Protein AF-0000000084521635 (afdb_homodimer)

Solvent-accessible surface area (backbone atoms only — not comparable to full-atom values): 8305 Å² total; per-residue (Å²): 129,81,70,86,86,69,53,59,7,52,45,27,49,55,32,55,74,68,70,49,52,59,62,58,48,16,66,64,32,69,44,54,53,68,57,43,48,43,50,24,39,33,68,83,60,69,57,42,32,66,54,48,30,29,48,47,55,37,51,33,75,77,40,73,81,70,52,69,66,70,49,39,97,94,128,81,68,88,86,66,54,58,7,51,45,28,48,54,32,56,76,69,69,49,50,60,62,56,47,15,65,66,32,70,44,55,52,68,56,43,48,43,49,23,39,33,66,82,61,68,56,43,31,66,53,49,30,30,49,46,54,36,51,33,75,77,40,72,80,71,51,69,68,70,52,39,97,93

Foldseek 3Di:
DPDDPQAFFLVLVVCVVVVHDLVQLCVQLVNDSVVSVCLGGPNQDDDDPSSLVSSLNRCCVVPVPDDSVSGHVD/DPDDPQAFFLVLVVCVVVVHDLVQLCVQLVNDSVVSVCLGGPNQDDDDPSSLVSSLVSCCVVPVPDDSVSGHVD

pLDDT: mean 93.26, std 13.6, range [35.62, 98.81]

Structure (mmCIF, N/CA/C/O backbone):
data_AF-0000000084521635-model_v1
#
loop_
_entity.id
_entity.type
_entity.pdbx_description
1 polymer Helix-turn-helix
#
loop_
_atom_site.group_PDB
_atom_site.id
_atom_site.type_symbol
_atom_site.label_atom_id
_atom_site.label_alt_id
_atom_site.label_comp_id
_atom_site.label_asym_id
_atom_site.label_entity_id
_atom_site.label_seq_id
_atom_site.pdbx_PDB_ins_code
_atom_site.Cartn_x
_atom_site.Cartn_y
_atom_site.Cartn_z
_atom_site.occupancy
_atom_site.B_iso_or_equiv
_atom_site.auth_seq_id
_atom_site.auth_comp_id
_atom_site.auth_asym_id
_atom_site.auth_atom_id
_atom_site.pdbx_PDB_model_num
ATOM 1 N N . MET A 1 1 ? -3.537 32.094 0.069 1 35.66 1 MET A N 1
ATOM 2 C CA . MET A 1 1 ? -4.168 32.031 -1.246 1 35.66 1 MET A CA 1
ATOM 3 C C . MET A 1 1 ? -3.76 30.75 -1.987 1 35.66 1 MET A C 1
ATOM 5 O O . MET A 1 1 ? -2.586 30.578 -2.316 1 35.66 1 MET A O 1
ATOM 9 N N . PHE A 1 2 ? -4.156 29.438 -1.538 1 45.62 2 PHE A N 1
ATOM 10 C CA . PHE A 1 2 ? -3.738 28.141 -2.051 1 45.62 2 PHE A CA 1
ATOM 11 C C . PHE A 1 2 ? -3.775 28.125 -3.574 1 45.62 2 PHE A C 1
ATOM 13 O O . PHE A 1 2 ? -4.727 28.609 -4.184 1 45.62 2 PHE A O 1
ATOM 20 N N . GLY A 1 3 ? -2.783 28.469 -4.219 1 43.84 3 GLY A N 1
ATOM 21 C CA . GLY A 1 3 ? -2.783 28.656 -5.66 1 43.84 3 GLY A CA 1
ATOM 22 C C . GLY A 1 3 ? -3.812 27.812 -6.371 1 43.84 3 GLY A C 1
ATOM 23 O O . GLY A 1 3 ? -4.301 26.828 -5.816 1 43.84 3 GLY A O 1
ATOM 24 N N . LEU A 1 4 ? -4.5 28.219 -7.438 1 53.84 4 LEU A N 1
ATOM 25 C CA . LEU A 1 4 ? -5.676 27.766 -8.172 1 53.84 4 LEU A CA 1
ATOM 26 C C . LEU A 1 4 ? -5.672 26.25 -8.312 1 53.84 4 LEU A C 1
ATOM 28 O O . LEU A 1 4 ? -6.625 25.578 -7.895 1 53.84 4 LEU A O 1
ATOM 32 N N . GLY A 1 5 ? -5.137 25.688 -9.531 1 53.47 5 GLY A N 1
ATOM 33 C CA . GLY A 1 5 ? -5.332 24.469 -10.281 1 53.47 5 GLY A CA 1
ATOM 34 C C . GLY A 1 5 ? -4.746 23.234 -9.602 1 53.47 5 GLY A C 1
ATOM 35 O O . GLY A 1 5 ? -4.445 22.234 -10.258 1 53.47 5 GLY A O 1
ATOM 36 N N . LYS A 1 6 ? -4.145 23.359 -8.438 1 62.53 6 LYS A N 1
ATOM 37 C CA . LYS A 1 6 ? -3.295 22.297 -7.898 1 62.53 6 LYS A CA 1
ATOM 38 C C . LYS A 1 6 ? -4.121 21.078 -7.504 1 62.53 6 LYS A C 1
ATOM 40 O O . LYS A 1 6 ? -5.098 21.188 -6.762 1 62.53 6 LYS A O 1
ATOM 45 N N . LYS A 1 7 ? -4.059 20.109 -8.258 1 80.12 7 LYS A N 1
ATOM 46 C CA . LYS A 1 7 ? -4.785 18.875 -7.988 1 80.12 7 LYS A CA 1
ATOM 47 C C . LYS A 1 7 ? -4.375 18.281 -6.641 1 80.12 7 LYS A C 1
ATOM 49 O O . LYS A 1 7 ? -3.217 18.391 -6.234 1 80.12 7 LYS A O 1
ATOM 54 N N . ARG A 1 8 ? -5.234 18.312 -5.715 1 92.62 8 ARG A N 1
ATOM 55 C CA . ARG A 1 8 ? -5.055 17.625 -4.441 1 92.62 8 ARG A CA 1
ATOM 56 C C . ARG A 1 8 ? -5.312 16.141 -4.578 1 92.62 8 ARG A C 1
ATOM 58 O O . ARG A 1 8 ? -6.25 15.719 -5.266 1 92.62 8 ARG A O 1
ATOM 65 N N . SER A 1 9 ? -4.375 15.445 -4.027 1 97.5 9 SER A N 1
ATOM 66 C CA . SER A 1 9 ? -4.602 14.008 -3.971 1 97.5 9 SER A CA 1
ATOM 67 C C . SER A 1 9 ? -5.715 13.664 -2.988 1 97.5 9 SER A C 1
ATOM 69 O O . SER A 1 9 ? -6.184 14.523 -2.242 1 97.5 9 SER A O 1
ATOM 71 N N . LYS A 1 10 ? -6.145 12.461 -2.941 1 97.88 10 LYS A N 1
ATOM 72 C CA . LYS A 1 10 ? -7.105 12 -1.94 1 97.88 10 LYS A CA 1
ATOM 73 C C . LYS A 1 10 ? -6.555 12.18 -0.528 1 97.88 10 LYS A C 1
ATOM 75 O O . LYS A 1 10 ? -7.281 12.586 0.38 1 97.88 10 LYS A O 1
ATOM 80 N N . PHE A 1 11 ? -5.32 11.883 -0.463 1 98.31 11 PHE A N 1
ATOM 81 C CA . PHE A 1 11 ? -4.672 12.078 0.828 1 98.31 11 PHE A CA 1
ATOM 82 C C . PHE A 1 11 ? -4.676 13.547 1.223 1 98.31 11 PHE A C 1
ATOM 84 O O . PHE A 1 11 ? -5.031 13.891 2.352 1 98.31 11 PHE A O 1
ATOM 91 N N . GLY A 1 12 ? -4.246 14.344 0.303 1 98.31 12 GLY A N 1
ATOM 92 C CA . GLY A 1 12 ? -4.227 15.773 0.561 1 98.31 12 GLY A CA 1
ATOM 93 C C . GLY A 1 12 ? -5.574 16.328 1 1 98.31 12 GLY A C 1
ATOM 94 O O . GLY A 1 12 ? -5.66 17.062 1.978 1 98.31 12 GLY A O 1
ATOM 95 N N . LYS A 1 13 ? -6.586 15.898 0.306 1 98.25 13 LYS A N 1
ATOM 96 C CA . LYS A 1 13 ? -7.938 16.328 0.661 1 98.25 13 LYS A CA 1
ATOM 97 C C . LYS A 1 13 ? -8.32 15.836 2.057 1 98.25 13 LYS A C 1
ATOM 99 O O . LYS A 1 13 ? -8.969 16.562 2.814 1 98.25 13 LYS A O 1
ATOM 104 N N . TRP A 1 14 ? -7.957 14.625 2.346 1 98.38 14 TRP A N 1
ATOM 105 C CA . TRP A 1 14 ? -8.281 14 3.627 1 98.38 14 TRP A CA 1
ATOM 106 C C . TRP A 1 14 ? -7.684 14.797 4.781 1 98.38 14 TRP A C 1
ATOM 108 O O . TRP A 1 14 ? -8.367 15.086 5.766 1 98.38 14 TRP A O 1
ATOM 118 N N . ILE A 1 15 ? -6.391 15.242 4.652 1 98.31 15 ILE A N 1
ATOM 119 C CA . ILE A 1 15 ? -5.781 15.961 5.766 1 98.31 15 ILE A CA 1
ATOM 120 C C . ILE A 1 15 ? -6.309 17.391 5.805 1 98.31 15 ILE A C 1
ATOM 122 O O . ILE A 1 15 ? -6.488 17.969 6.879 1 98.31 15 ILE A O 1
ATOM 126 N N . ASP A 1 16 ? -6.629 17.953 4.703 1 97.69 16 ASP A N 1
ATOM 127 C CA . ASP A 1 16 ? -7.188 19.297 4.672 1 97.69 16 ASP A CA 1
ATOM 128 C C . ASP A 1 16 ? -8.531 19.359 5.391 1 97.69 16 ASP A C 1
ATOM 130 O O . ASP A 1 16 ? -8.789 20.266 6.176 1 97.69 16 ASP A O 1
ATOM 134 N N . LYS A 1 17 ? -9.281 18.359 5.117 1 97.94 17 LYS A N 1
ATOM 135 C CA . LYS A 1 17 ? -10.617 18.297 5.707 1 97.94 17 LYS A CA 1
ATOM 136 C C . LYS A 1 17 ? -10.539 18.203 7.227 1 97.94 17 LYS A C 1
ATOM 138 O O . LYS A 1 17 ? -11.453 18.625 7.93 1 97.94 17 LYS A O 1
ATOM 143 N N . ARG A 1 18 ? -9.461 17.797 7.73 1 97.69 18 ARG A N 1
ATOM 144 C CA . ARG A 1 18 ? -9.32 17.547 9.164 1 97.69 18 ARG A CA 1
ATOM 145 C C . ARG A 1 18 ? -8.422 18.594 9.812 1 97.69 18 ARG A C 1
ATOM 147 O O . ARG A 1 18 ? -8.133 18.5 11.008 1 97.69 18 ARG A O 1
ATOM 154 N N . GLY A 1 19 ? -7.902 19.406 9 1 97.88 19 GLY A N 1
ATOM 155 C CA . GLY A 1 19 ? -7.043 20.469 9.516 1 9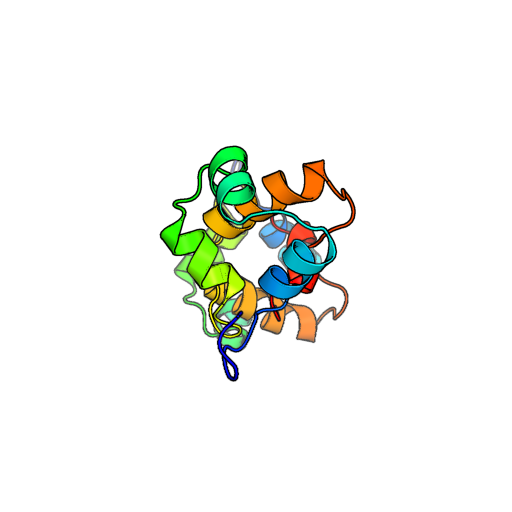7.88 19 GLY A CA 1
ATOM 156 C C . GLY A 1 19 ? -5.668 19.969 9.93 1 97.88 19 GLY A C 1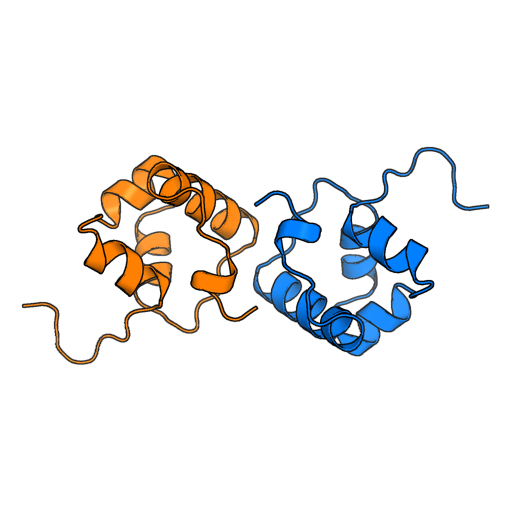
ATOM 157 O O . GLY A 1 19 ? -5.031 20.562 10.805 1 97.88 19 GLY A O 1
ATOM 158 N N . ILE A 1 20 ? -5.285 18.922 9.375 1 98.19 20 ILE A N 1
ATOM 159 C CA . ILE A 1 20 ? -3.975 18.359 9.672 1 98.19 20 ILE A CA 1
ATOM 160 C C . ILE A 1 20 ? -2.928 18.953 8.734 1 98.19 20 ILE A C 1
ATOM 162 O O . ILE A 1 20 ? -3.127 18.984 7.52 1 98.19 20 ILE A O 1
ATOM 166 N N . SER A 1 21 ? -1.874 19.391 9.273 1 98.06 21 SER A N 1
ATOM 167 C CA . SER A 1 21 ? -0.826 19.969 8.438 1 98.06 21 SER A CA 1
ATOM 168 C C . SER A 1 21 ? 0.108 18.891 7.895 1 98.06 21 SER A C 1
ATOM 170 O O . SER A 1 21 ? 0.271 17.828 8.516 1 98.06 21 SER A O 1
ATOM 172 N N . GLN A 1 22 ? 0.708 19.203 6.797 1 98.5 22 GLN A N 1
ATOM 173 C CA . GLN A 1 22 ? 1.705 18.312 6.23 1 98.5 22 GLN A CA 1
ATOM 174 C C . GLN A 1 22 ? 2.904 18.156 7.164 1 98.5 22 GLN A C 1
ATOM 176 O O . GLN A 1 22 ? 3.523 17.094 7.219 1 98.5 22 GLN A O 1
ATOM 181 N N . GLN A 1 23 ? 3.164 19.188 7.906 1 98.56 23 GLN A N 1
ATOM 182 C CA . GLN A 1 23 ? 4.258 19.141 8.875 1 98.56 23 GLN A CA 1
ATOM 183 C C . GLN A 1 23 ? 3.977 18.141 9.977 1 98.56 23 GLN A C 1
ATOM 185 O O . GLN A 1 23 ? 4.875 17.406 10.398 1 98.56 23 GLN A O 1
ATOM 190 N N . TRP A 1 24 ? 2.793 18.125 10.477 1 98.75 24 TRP A N 1
ATOM 191 C 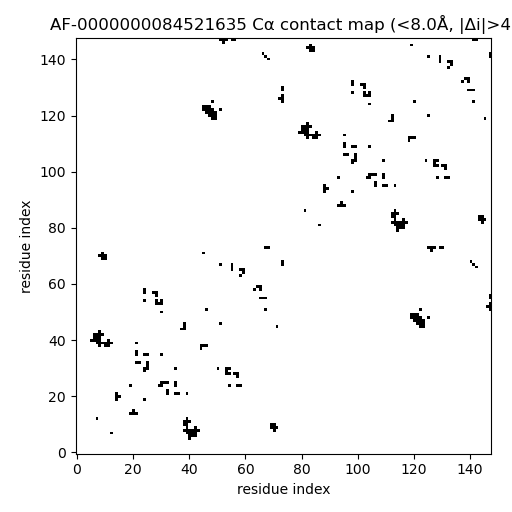CA . TRP A 1 24 ? 2.42 17.156 11.492 1 98.75 24 TRP A CA 1
ATOM 192 C C . TRP A 1 24 ? 2.596 15.727 10.969 1 98.75 24 TRP A C 1
ATOM 194 O O . TRP A 1 24 ? 3.156 14.875 11.656 1 98.75 24 TRP A O 1
ATOM 204 N N . VAL A 1 25 ? 2.139 15.516 9.719 1 98.75 25 VAL A N 1
ATOM 205 C CA . VAL A 1 25 ? 2.25 14.195 9.117 1 98.75 25 VAL A CA 1
ATOM 206 C C . VAL A 1 25 ? 3.721 13.797 9.008 1 98.75 25 VAL A C 1
ATOM 208 O O . VAL A 1 25 ? 4.094 12.672 9.328 1 98.75 25 VAL A O 1
ATOM 211 N N . ALA A 1 26 ? 4.496 14.711 8.469 1 98.81 26 ALA A N 1
ATOM 212 C CA . ALA A 1 26 ? 5.926 14.461 8.32 1 98.81 26 ALA A CA 1
ATOM 213 C C . ALA A 1 26 ? 6.562 14.078 9.656 1 98.81 26 ALA A C 1
ATOM 215 O O . ALA A 1 26 ? 7.289 13.086 9.742 1 98.81 26 ALA A O 1
ATOM 216 N N . ALA A 1 27 ? 6.246 14.789 10.664 1 98.75 27 ALA A N 1
ATOM 217 C CA . ALA A 1 27 ? 6.809 14.562 11.992 1 98.75 27 ALA A CA 1
ATOM 218 C C . ALA A 1 27 ? 6.336 13.227 12.562 1 98.75 27 ALA A C 1
ATOM 220 O O . ALA A 1 27 ? 7.141 12.445 13.078 1 98.75 27 ALA A O 1
ATOM 221 N N . LYS A 1 28 ? 5.109 12.922 12.445 1 98.69 28 LYS A N 1
ATOM 222 C CA . LYS A 1 28 ? 4.52 11.719 13.023 1 98.69 28 LYS A CA 1
ATOM 223 C C . LYS A 1 28 ? 4.977 10.469 12.281 1 98.69 28 LYS A C 1
ATOM 225 O O . LYS A 1 28 ? 5.211 9.43 12.898 1 98.69 28 LYS A O 1
ATOM 230 N N . SER A 1 29 ? 5.078 10.617 10.969 1 98.62 29 SER A N 1
ATOM 231 C CA . SER A 1 29 ? 5.398 9.461 10.133 1 98.62 29 SER A CA 1
ATOM 232 C C . SER A 1 29 ? 6.906 9.258 10.031 1 98.62 29 SER A C 1
ATOM 234 O O . SER A 1 29 ? 7.363 8.164 9.688 1 98.62 29 SER A O 1
ATOM 236 N N . GLY A 1 30 ? 7.602 10.297 10.148 1 98.69 30 GLY A N 1
ATOM 237 C CA . GLY A 1 30 ? 9.031 10.242 9.898 1 98.69 30 GLY A CA 1
ATOM 238 C C . GLY A 1 30 ? 9.383 10.383 8.43 1 98.69 30 GLY A C 1
ATOM 239 O O . GLY A 1 30 ? 10.516 10.117 8.023 1 98.69 30 GLY A O 1
ATOM 240 N N . VAL A 1 31 ? 8.445 10.75 7.617 1 98.62 31 VAL A N 1
ATOM 241 C CA . VAL A 1 31 ? 8.648 10.977 6.188 1 98.62 31 VAL A CA 1
ATOM 242 C C . VAL A 1 31 ? 8.992 12.445 5.941 1 98.62 31 VAL A C 1
ATOM 244 O O . VAL A 1 31 ? 8.43 13.336 6.582 1 98.62 31 VAL A O 1
ATOM 247 N N . ASN A 1 32 ? 9.859 12.609 5.008 1 98.25 32 ASN A N 1
ATOM 248 C CA . ASN A 1 32 ? 10.289 13.969 4.703 1 98.25 32 ASN A CA 1
ATOM 249 C C . ASN A 1 32 ? 9.125 14.828 4.207 1 98.25 32 ASN A C 1
ATOM 251 O O . ASN A 1 32 ? 8.281 14.352 3.438 1 98.25 32 ASN A O 1
ATOM 255 N N . ARG A 1 33 ? 9.172 16.047 4.602 1 98.06 33 ARG A N 1
ATOM 256 C CA . ARG A 1 33 ? 8.07 16.969 4.297 1 98.06 33 ARG A CA 1
ATOM 257 C C . ARG A 1 33 ? 7.875 17.094 2.789 1 98.06 33 ARG A C 1
ATOM 259 O O . ARG A 1 33 ? 6.746 17.234 2.314 1 98.06 33 ARG A O 1
ATOM 266 N N . ASN A 1 34 ? 8.922 17.062 2.076 1 98.19 34 ASN A N 1
ATOM 267 C CA . ASN A 1 34 ? 8.789 17.156 0.625 1 98.19 34 ASN A CA 1
ATOM 268 C C . ASN A 1 34 ? 8 15.977 0.058 1 98.19 34 ASN A C 1
ATOM 270 O O . ASN A 1 34 ? 7.145 16.156 -0.809 1 98.19 34 ASN A O 1
ATOM 274 N N . THR A 1 35 ? 8.281 14.812 0.559 1 98.44 35 THR A N 1
ATOM 275 C CA . THR A 1 35 ? 7.566 13.617 0.123 1 98.44 35 THR A CA 1
ATOM 276 C C . THR A 1 35 ? 6.102 13.688 0.541 1 98.44 35 THR A C 1
ATOM 278 O O . THR A 1 35 ? 5.211 13.367 -0.248 1 98.44 35 THR A O 1
ATOM 281 N N . VAL A 1 36 ? 5.922 14.148 1.742 1 98.69 36 VAL A N 1
ATOM 282 C CA . VAL A 1 36 ? 4.551 14.32 2.213 1 98.69 36 VAL A CA 1
ATOM 283 C C . VAL A 1 36 ? 3.816 15.32 1.318 1 98.69 36 VAL A C 1
ATOM 285 O O . VAL A 1 36 ? 2.656 15.102 0.958 1 98.69 36 VAL A O 1
ATOM 288 N N . GLY A 1 37 ? 4.441 16.375 0.998 1 98.44 37 GLY A N 1
ATOM 289 C CA . GLY A 1 37 ? 3.861 17.344 0.085 1 98.44 37 GLY A CA 1
ATOM 290 C C . GLY A 1 37 ? 3.48 16.75 -1.257 1 98.44 37 GLY A C 1
ATOM 291 O O . GLY A 1 37 ? 2.4 17.031 -1.783 1 98.44 37 GLY A O 1
ATOM 292 N N . LYS A 1 38 ? 4.371 15.953 -1.752 1 98.25 38 LYS A N 1
ATOM 293 C CA . LYS A 1 38 ? 4.09 15.297 -3.023 1 98.25 38 LYS A CA 1
ATOM 294 C C . LYS A 1 38 ? 2.898 14.352 -2.9 1 98.25 38 LYS A C 1
ATOM 296 O O . LYS A 1 38 ? 2.016 14.336 -3.762 1 98.25 38 LYS A O 1
ATOM 301 N N . ILE A 1 39 ? 2.898 13.602 -1.854 1 98.19 39 ILE A N 1
ATOM 302 C CA . ILE A 1 39 ? 1.807 12.664 -1.587 1 98.19 39 ILE A CA 1
ATOM 303 C C . ILE A 1 39 ? 0.483 13.43 -1.533 1 98.19 39 ILE A C 1
ATOM 305 O O . ILE A 1 39 ? -0.531 12.953 -2.053 1 98.19 39 ILE A O 1
ATOM 309 N N . ALA A 1 40 ? 0.529 14.641 -0.998 1 98.19 40 ALA A N 1
ATOM 310 C CA . ALA A 1 40 ? -0.678 15.43 -0.761 1 98.19 40 ALA A CA 1
ATOM 311 C C . ALA A 1 40 ? -1.114 16.156 -2.027 1 98.19 40 ALA A C 1
ATOM 31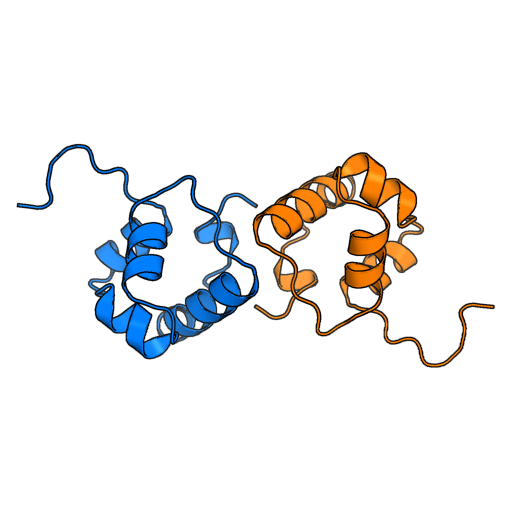3 O O . ALA A 1 40 ? -2.299 16.453 -2.207 1 98.19 40 ALA A O 1
ATOM 314 N N . SER A 1 41 ? -0.217 16.359 -2.91 1 97.5 41 SER A N 1
ATOM 315 C CA . SER A 1 41 ? -0.532 17.281 -3.994 1 97.5 41 SER A CA 1
ATOM 316 C C . SER A 1 41 ? -0.632 16.547 -5.328 1 97.5 41 SER A C 1
ATOM 318 O O . SER A 1 41 ? -1.24 17.062 -6.277 1 97.5 41 SER A O 1
ATOM 320 N N . ASP A 1 42 ? 0.01 15.398 -5.512 1 96.81 42 ASP A N 1
ATOM 321 C CA . ASP A 1 42 ? 0.041 14.664 -6.773 1 96.81 42 ASP A CA 1
ATOM 322 C C . ASP A 1 42 ? -0.872 13.445 -6.719 1 96.81 42 ASP A C 1
ATOM 324 O O . ASP A 1 42 ? -0.504 12.414 -6.148 1 96.81 42 ASP A O 1
ATOM 328 N N . PRO A 1 43 ? -1.938 13.555 -7.355 1 95.31 43 PRO A N 1
A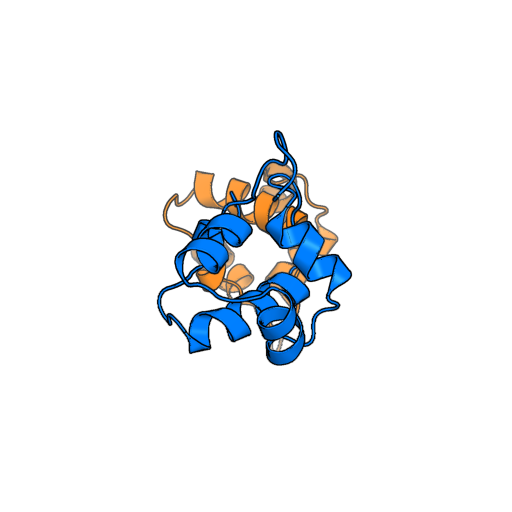TOM 329 C CA . PRO A 1 43 ? -2.895 12.445 -7.289 1 95.31 43 PRO A CA 1
ATOM 330 C C . PRO A 1 43 ? -2.389 11.188 -7.992 1 95.31 43 PRO A C 1
ATOM 332 O O . PRO A 1 43 ? -2.924 10.094 -7.773 1 95.31 43 PRO A O 1
ATOM 335 N N . ASP A 1 44 ? -1.384 11.32 -8.805 1 94.5 44 ASP A N 1
ATOM 336 C CA . ASP A 1 44 ? -0.916 10.172 -9.578 1 94.5 44 ASP A CA 1
ATOM 337 C C . ASP A 1 44 ? 0.326 9.555 -8.938 1 94.5 44 ASP A C 1
ATOM 339 O O . ASP A 1 44 ? 0.81 8.516 -9.391 1 94.5 44 ASP A O 1
ATOM 343 N N . TYR A 1 45 ? 0.816 10.219 -7.895 1 96 45 TYR A N 1
ATOM 344 C CA . TYR A 1 45 ? 2.025 9.727 -7.242 1 96 45 TYR A CA 1
ATOM 345 C C . TYR A 1 45 ? 1.715 8.547 -6.332 1 96 45 TYR A C 1
ATOM 347 O O . TYR A 1 45 ? 0.826 8.625 -5.48 1 96 45 TYR A O 1
ATOM 355 N N . ILE A 1 46 ? 2.443 7.461 -6.496 1 96.94 46 ILE A N 1
ATOM 356 C CA . ILE A 1 46 ? 2.379 6.324 -5.59 1 96.94 46 ILE A CA 1
ATOM 357 C C . ILE A 1 46 ? 3.705 6.18 -4.848 1 96.94 46 ILE A C 1
ATOM 359 O O . ILE A 1 46 ? 4.73 5.867 -5.453 1 96.94 46 ILE A O 1
ATOM 363 N N . PRO A 1 47 ? 3.633 6.406 -3.578 1 97.31 47 PRO A N 1
ATOM 364 C CA . PRO A 1 47 ? 4.871 6.266 -2.809 1 97.31 47 PRO A CA 1
ATOM 365 C C . PRO A 1 47 ? 5.316 4.812 -2.668 1 97.31 47 PRO A C 1
ATOM 367 O O . PRO A 1 47 ? 4.613 3.9 -3.107 1 97.31 47 PRO A O 1
ATOM 370 N N . THR A 1 48 ? 6.52 4.652 -2.107 1 97.38 48 THR A N 1
ATOM 371 C CA . THR A 1 48 ? 7.008 3.307 -1.845 1 97.38 48 THR A CA 1
ATOM 372 C C . THR A 1 48 ? 6.16 2.619 -0.779 1 97.38 48 THR A C 1
ATOM 374 O O . THR A 1 48 ? 5.477 3.285 0.002 1 97.38 48 THR A O 1
ATOM 377 N N . GLY A 1 49 ? 6.258 1.317 -0.746 1 97.12 49 GLY A N 1
ATOM 378 C CA . GLY A 1 49 ? 5.523 0.576 0.268 1 97.12 49 GLY A CA 1
ATOM 379 C C . GLY A 1 49 ? 5.867 0.999 1.684 1 97.12 49 GLY A C 1
ATOM 380 O O . GLY A 1 49 ? 4.98 1.139 2.527 1 97.12 49 GLY A O 1
ATOM 381 N N . THR A 1 50 ? 7.094 1.247 1.94 1 97.06 50 THR A N 1
ATOM 382 C CA . THR A 1 50 ? 7.527 1.673 3.268 1 97.06 50 THR A CA 1
ATOM 383 C C . THR A 1 50 ? 6.953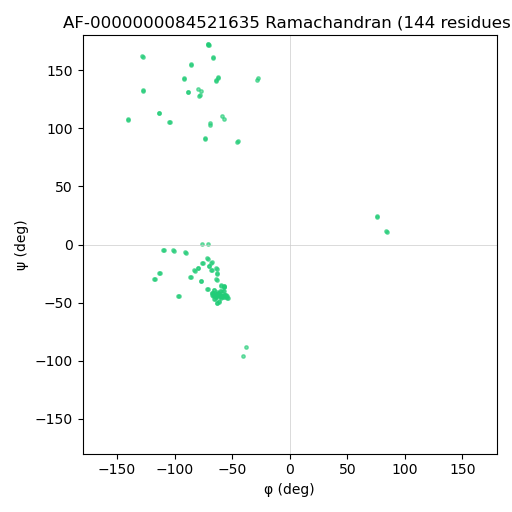 3.045 3.609 1 97.06 50 THR A C 1
ATOM 385 O O . THR A 1 50 ? 6.535 3.283 4.742 1 97.06 50 THR A O 1
ATOM 388 N N . THR A 1 51 ? 6.902 3.896 2.666 1 98.31 51 THR A N 1
ATOM 389 C CA . THR A 1 51 ? 6.348 5.23 2.879 1 98.31 51 THR A CA 1
ATOM 390 C C . THR A 1 51 ? 4.848 5.152 3.143 1 98.31 51 THR A C 1
ATOM 392 O O . THR A 1 51 ? 4.332 5.84 4.027 1 98.31 51 THR A O 1
ATOM 395 N N . ILE A 1 52 ? 4.242 4.285 2.336 1 98.06 52 ILE A N 1
ATOM 396 C CA . ILE A 1 52 ? 2.814 4.07 2.545 1 98.06 52 ILE A CA 1
ATOM 397 C C . ILE A 1 52 ? 2.566 3.611 3.98 1 98.06 52 ILE A C 1
ATOM 399 O O . ILE A 1 52 ? 1.697 4.148 4.668 1 98.06 52 ILE A O 1
ATOM 403 N N . LYS A 1 53 ? 3.361 2.695 4.43 1 97.81 53 LYS A N 1
ATOM 404 C CA . LYS A 1 53 ? 3.223 2.176 5.785 1 97.81 53 LYS A CA 1
ATOM 405 C C . LYS A 1 53 ? 3.383 3.287 6.82 1 97.81 53 LYS A C 1
ATOM 407 O O . LYS A 1 53 ? 2.58 3.396 7.75 1 97.81 53 LYS A O 1
ATOM 412 N N . LYS A 1 54 ? 4.328 4.078 6.668 1 98.31 54 LYS A N 1
ATOM 413 C CA . LYS A 1 54 ? 4.605 5.156 7.613 1 98.31 54 LYS A CA 1
ATOM 414 C C . LYS A 1 54 ? 3.475 6.18 7.625 1 98.31 54 LYS A C 1
ATOM 416 O O . LYS A 1 54 ? 3.066 6.648 8.688 1 98.31 54 LYS A O 1
ATOM 421 N N . ILE A 1 55 ? 2.98 6.543 6.414 1 98.75 55 ILE A N 1
ATOM 422 C CA . ILE A 1 55 ? 1.909 7.527 6.297 1 98.75 55 ILE A CA 1
ATOM 423 C C . ILE A 1 55 ? 0.641 6.992 6.957 1 98.75 55 ILE A C 1
ATOM 425 O O . ILE A 1 55 ? -0.018 7.707 7.719 1 98.75 55 ILE A O 1
ATOM 429 N N . LEU A 1 56 ? 0.385 5.77 6.672 1 98.25 56 LEU A N 1
ATOM 430 C CA . LEU A 1 56 ? -0.806 5.168 7.262 1 98.25 56 LEU A CA 1
ATOM 431 C C . LEU A 1 56 ? -0.692 5.109 8.781 1 98.25 56 LEU A C 1
ATOM 433 O O . LEU A 1 56 ? -1.666 5.371 9.492 1 98.25 56 LEU A O 1
ATOM 437 N N . SER A 1 57 ? 0.489 4.73 9.273 1 97.94 57 SER A N 1
ATOM 438 C CA . SER A 1 57 ? 0.689 4.695 10.719 1 97.94 57 SER A CA 1
ATOM 439 C C . SER A 1 57 ? 0.384 6.047 11.352 1 97.94 57 SER A C 1
ATOM 441 O O . SER A 1 57 ? -0.27 6.117 12.391 1 97.94 57 SER A O 1
ATOM 443 N N . ALA A 1 58 ? 0.825 7.074 10.742 1 98.56 58 ALA A N 1
ATOM 444 C CA . ALA A 1 58 ? 0.618 8.422 11.273 1 98.56 58 ALA A CA 1
ATOM 445 C C . ALA A 1 58 ? -0.864 8.781 11.273 1 98.56 58 ALA A C 1
ATOM 447 O O . ALA A 1 58 ? -1.399 9.219 12.297 1 98.56 58 ALA A O 1
ATOM 448 N N . VAL A 1 59 ? -1.571 8.523 10.156 1 98.19 59 VAL A N 1
ATOM 449 C CA . VAL A 1 59 ? -2.938 9.023 10.031 1 98.19 59 VAL A CA 1
ATOM 450 C C . VAL A 1 59 ? -3.891 8.117 10.805 1 98.19 59 VAL A C 1
ATOM 452 O O . VAL A 1 59 ? -4.988 8.531 11.18 1 98.19 59 VAL A O 1
ATOM 455 N N . ARG A 1 60 ? -3.504 6.926 11.086 1 98.19 60 ARG A N 1
ATOM 456 C CA . ARG A 1 60 ? -4.332 6.02 11.875 1 98.19 60 ARG A CA 1
ATOM 457 C C . ARG A 1 60 ? -4.301 6.391 13.352 1 98.19 60 ARG A C 1
ATOM 459 O O . ARG A 1 60 ? -5.133 5.926 14.133 1 98.19 60 ARG A O 1
ATOM 466 N N . ALA A 1 61 ? -3.352 7.184 13.727 1 98.06 61 ALA A N 1
ATOM 467 C CA . ALA A 1 61 ? -3.416 7.789 15.055 1 98.06 61 ALA A CA 1
ATOM 468 C C . ALA A 1 61 ? -4.633 8.703 15.18 1 98.06 61 ALA A C 1
ATOM 470 O O . ALA A 1 61 ? -5.113 8.953 16.281 1 98.06 61 ALA A O 1
ATOM 471 N N . VAL A 1 62 ? -5.086 9.18 14.078 1 97.81 62 VAL A N 1
ATOM 472 C CA . VAL A 1 62 ? -6.234 10.078 14.039 1 97.81 62 VAL A CA 1
ATOM 473 C C . VAL A 1 62 ? -7.5 9.289 13.719 1 97.81 62 VAL A C 1
ATOM 475 O O . VAL A 1 62 ? -8.539 9.484 14.352 1 97.81 62 VAL A O 1
ATOM 478 N N . ASP A 1 63 ? -7.445 8.414 12.781 1 98.19 63 ASP A N 1
ATOM 479 C CA . ASP A 1 63 ? -8.547 7.566 12.328 1 98.19 63 ASP A CA 1
ATOM 480 C C . ASP A 1 63 ? -8.062 6.152 12.016 1 98.19 63 ASP A C 1
ATOM 482 O O . ASP A 1 63 ? -7.461 5.918 10.961 1 98.19 63 ASP A O 1
ATOM 486 N N . LYS A 1 64 ? -8.375 5.254 12.812 1 97.5 64 LYS A N 1
ATOM 487 C CA . LYS A 1 64 ? -7.855 3.891 12.75 1 97.5 64 LYS A CA 1
ATOM 488 C C . LYS A 1 64 ? -8.43 3.141 11.547 1 97.5 64 LYS A C 1
ATOM 490 O O . LYS A 1 64 ? -7.902 2.098 11.156 1 97.5 64 LYS A O 1
ATOM 495 N N . SER A 1 65 ? -9.422 3.66 10.922 1 97.31 65 SER A N 1
ATOM 496 C CA . SER A 1 65 ? -10.125 2.918 9.883 1 97.31 65 SER A CA 1
ATOM 497 C C . SER A 1 65 ? -9.516 3.174 8.508 1 97.31 65 SER A C 1
ATOM 499 O O . SER A 1 65 ? -9.867 2.51 7.535 1 97.31 65 SER A O 1
ATOM 501 N N . VAL A 1 66 ? -8.602 4.066 8.445 1 97.38 66 VAL A N 1
ATOM 502 C CA . VAL A 1 66 ? -8.023 4.461 7.168 1 97.38 66 VAL A CA 1
ATOM 503 C C . VAL A 1 66 ? -7.289 3.277 6.543 1 97.38 66 VAL A C 1
ATOM 505 O O . VAL A 1 66 ? -6.602 2.529 7.238 1 97.38 66 VAL A O 1
ATOM 508 N N . ARG A 1 67 ? -7.418 3.184 5.234 1 96 67 ARG A N 1
ATOM 509 C CA . ARG A 1 67 ? -6.738 2.146 4.469 1 96 67 ARG A CA 1
ATOM 510 C C . ARG A 1 67 ? -5.965 2.748 3.301 1 96 67 ARG A C 1
ATOM 512 O O . ARG A 1 67 ? -6.203 3.895 2.914 1 96 67 ARG A O 1
ATOM 519 N N . ALA A 1 68 ? -5.059 1.989 2.787 1 96.75 68 ALA A N 1
ATOM 520 C CA . ALA A 1 68 ? -4.25 2.443 1.659 1 96.75 68 ALA A CA 1
ATOM 521 C C . ALA A 1 68 ? -5.133 2.832 0.476 1 96.75 68 ALA A C 1
ATOM 523 O O . ALA A 1 68 ? -4.895 3.852 -0.176 1 96.75 68 ALA A O 1
ATOM 524 N N . GLU A 1 69 ? -6.203 2.096 0.288 1 95.62 69 GLU A N 1
ATOM 525 C CA . GLU A 1 69 ? -7.082 2.285 -0.862 1 95.62 69 GLU A CA 1
ATOM 526 C C . GLU A 1 69 ? -7.863 3.592 -0.748 1 95.62 69 GLU A C 1
ATOM 528 O O . GLU A 1 69 ? -8.445 4.062 -1.729 1 95.62 69 GLU A O 1
ATOM 533 N N . ASP A 1 70 ? -7.902 4.07 0.437 1 96.56 70 ASP A N 1
ATOM 534 C CA . ASP A 1 70 ? -8.578 5.355 0.605 1 96.56 70 ASP A CA 1
ATOM 535 C C . ASP A 1 70 ? -7.789 6.48 -0.071 1 96.56 70 ASP A C 1
ATOM 537 O O . ASP A 1 70 ? -8.359 7.508 -0.44 1 96.56 70 ASP A O 1
ATOM 541 N N . PHE A 1 71 ? -6.496 6.262 -0.284 1 97.56 71 PHE A N 1
ATOM 542 C CA . PHE A 1 71 ? -5.648 7.348 -0.759 1 97.56 71 PHE A CA 1
ATOM 543 C C . PHE A 1 71 ? -5.066 7.023 -2.129 1 97.56 71 PHE A C 1
ATOM 545 O O . PHE A 1 71 ? -4.848 7.922 -2.945 1 97.56 71 PHE A O 1
ATOM 552 N N . TRP A 1 72 ? -4.887 5.777 -2.344 1 95.75 72 TRP A N 1
ATOM 553 C CA . TRP A 1 72 ? -4.266 5.359 -3.598 1 95.75 72 TRP A CA 1
ATOM 554 C C . TRP A 1 72 ? -5.117 4.309 -4.301 1 95.75 72 TRP A C 1
ATOM 556 O O . TRP A 1 72 ? -5.633 3.387 -3.664 1 95.75 72 TRP A O 1
ATOM 566 N N . SER A 1 73 ? -5.309 4.543 -5.582 1 89.5 73 SER A N 1
ATOM 567 C CA . SER A 1 73 ? -6.004 3.545 -6.387 1 89.5 73 SER A CA 1
ATOM 568 C C . SER A 1 73 ? -5.113 2.338 -6.664 1 89.5 73 SER A C 1
ATOM 570 O O . SER A 1 73 ? -4.277 2.373 -7.566 1 89.5 73 SER A O 1
ATOM 572 N N . MET A 1 74 ? -5.25 1.351 -5.695 1 83.5 74 MET A N 1
ATOM 573 C CA . MET A 1 74 ? -4.438 0.146 -5.848 1 83.5 74 MET A CA 1
ATOM 574 C C . MET A 1 74 ? -5.305 -1.05 -6.227 1 83.5 74 MET A C 1
ATOM 576 O O . MET A 1 74 ? -6.508 -1.059 -5.957 1 83.5 74 MET A O 1
ATOM 580 N N . MET B 1 1 ? 8.859 -31.438 -2.516 1 35.62 1 MET B N 1
ATOM 581 C CA . MET B 1 1 ? 9.227 -31.438 -1.104 1 35.62 1 MET B CA 1
ATOM 582 C C . MET B 1 1 ? 9.547 -30.031 -0.617 1 35.62 1 MET B C 1
ATOM 584 O O . MET B 1 1 ? 10.516 -29.422 -1.07 1 35.62 1 MET B O 1
ATOM 588 N N . PHE B 1 2 ? 8.516 -29 -0.509 1 45.97 2 PHE B N 1
ATOM 589 C CA . PHE B 1 2 ? 8.688 -27.578 -0.181 1 45.97 2 PHE B CA 1
ATOM 590 C C . PHE B 1 2 ? 9.617 -27.406 1.014 1 45.97 2 PHE B C 1
ATOM 592 O O . PHE B 1 2 ? 9.5 -28.125 2.008 1 45.97 2 PHE B O 1
ATOM 599 N N . GLY B 1 3 ? 10.836 -27.328 0.824 1 43.84 3 GLY B N 1
ATOM 600 C CA . GLY B 1 3 ? 11.812 -27.328 1.901 1 43.84 3 GLY B CA 1
ATOM 601 C C . GLY B 1 3 ? 11.266 -26.766 3.199 1 43.84 3 GLY B C 1
ATOM 602 O O . GLY B 1 3 ? 10.266 -26.047 3.197 1 43.84 3 GLY B O 1
ATOM 603 N N . LEU B 1 4 ? 11.562 -27.266 4.398 1 55.16 4 LEU B N 1
ATOM 604 C CA . LEU B 1 4 ? 11.062 -27.094 5.758 1 55.16 4 LEU B CA 1
ATOM 605 C C . LEU B 1 4 ? 10.695 -25.625 6.023 1 55.16 4 LEU B C 1
ATOM 607 O O . LEU B 1 4 ? 9.586 -25.328 6.469 1 55.16 4 LEU B O 1
ATOM 611 N N . GLY B 1 5 ? 11.734 -24.734 6.512 1 53.75 5 GLY B N 1
ATOM 612 C CA . GLY B 1 5 ? 11.75 -23.531 7.312 1 53.75 5 GLY B CA 1
ATOM 613 C C . GLY B 1 5 ? 11.312 -22.297 6.547 1 53.75 5 GLY B C 1
ATOM 614 O O . GLY B 1 5 ? 11.664 -21.172 6.91 1 53.75 5 GLY B O 1
ATOM 615 N N . LYS B 1 6 ? 10.961 -22.406 5.27 1 62.59 6 LYS B N 1
ATOM 616 C CA . LYS B 1 6 ? 10.828 -21.219 4.43 1 62.59 6 LYS B CA 1
ATOM 617 C C . LYS B 1 6 ? 9.625 -20.375 4.852 1 62.59 6 LYS B C 1
ATOM 619 O O . LYS B 1 6 ? 8.508 -20.891 4.953 1 62.59 6 LYS B O 1
ATOM 624 N N . LYS B 1 7 ? 9.875 -19.375 5.5 1 80.44 7 LYS B N 1
ATOM 625 C CA . LYS B 1 7 ? 8.805 -18.469 5.922 1 80.44 7 LYS B CA 1
ATOM 626 C C . LYS B 1 7 ? 8.016 -17.953 4.723 1 80.44 7 LYS B C 1
ATOM 628 O O . LYS B 1 7 ? 8.586 -17.688 3.662 1 80.44 7 LYS B O 1
ATOM 633 N N . ARG B 1 8 ? 6.836 -18.422 4.582 1 92.88 8 ARG B N 1
ATOM 634 C CA . ARG B 1 8 ? 5.906 -17.906 3.584 1 92.88 8 ARG B CA 1
ATOM 635 C C . ARG B 1 8 ? 5.254 -16.609 4.059 1 92.88 8 ARG B C 1
ATOM 637 O O . ARG B 1 8 ? 4.887 -16.484 5.23 1 92.88 8 ARG B O 1
ATOM 644 N N . SER B 1 9 ? 5.266 -15.719 3.139 1 97.5 9 SER B N 1
ATOM 645 C CA . SER B 1 9 ? 4.531 -14.492 3.434 1 97.5 9 SER B CA 1
ATOM 646 C C . SER B 1 9 ? 3.025 -14.734 3.422 1 97.5 9 SER B C 1
ATOM 648 O O . SER B 1 9 ? 2.568 -15.812 3.023 1 97.5 9 SER B O 1
ATOM 650 N N . LYS B 1 10 ? 2.24 -13.805 3.816 1 97.94 10 LYS B N 1
ATOM 651 C CA . LYS B 1 10 ? 0.787 -13.891 3.711 1 97.94 10 LYS B CA 1
ATOM 652 C C . LYS B 1 10 ? 0.349 -14.047 2.258 1 97.94 10 LYS B C 1
ATOM 654 O O . LYS B 1 10 ? -0.56 -14.828 1.959 1 97.94 10 LYS B O 1
ATOM 659 N N . PHE B 1 11 ? 1.037 -13.32 1.483 1 98.31 11 PHE B N 1
ATOM 660 C CA . PHE B 1 11 ? 0.748 -13.438 0.059 1 98.31 11 PHE B CA 1
ATOM 661 C C . PHE B 1 11 ? 1.056 -14.844 -0.443 1 98.31 11 PHE B C 1
ATOM 663 O O . PHE B 1 11 ? 0.24 -15.453 -1.139 1 98.31 11 PHE B O 1
ATOM 670 N N . GLY B 1 12 ? 2.234 -15.281 -0.117 1 98.31 12 GLY B N 1
ATOM 671 C CA . GLY B 1 12 ? 2.627 -16.625 -0.521 1 98.31 12 GLY B CA 1
ATOM 672 C C . GLY B 1 12 ? 1.635 -17.688 -0.095 1 98.31 12 GLY B C 1
ATOM 673 O O . GLY B 1 12 ? 1.248 -18.531 -0.898 1 98.31 12 GLY B O 1
ATOM 674 N N . LYS B 1 13 ? 1.218 -17.594 1.13 1 98.25 13 LYS B N 1
ATOM 675 C CA . LYS B 1 13 ? 0.232 -18.531 1.64 1 98.25 13 LYS B CA 1
ATOM 676 C C . LYS B 1 13 ? -1.081 -18.438 0.87 1 98.25 13 LYS B C 1
ATOM 678 O O . LYS B 1 13 ? -1.726 -19.453 0.591 1 98.25 13 LYS B O 1
ATOM 683 N N . TRP B 1 14 ? -1.469 -17.234 0.589 1 98.38 14 TRP B N 1
ATOM 684 C CA . TRP B 1 14 ? -2.723 -16.969 -0.11 1 98.38 14 TRP B CA 1
ATOM 685 C C . TRP B 1 14 ? -2.734 -17.625 -1.479 1 98.38 14 TRP B C 1
ATOM 687 O O . TRP B 1 14 ? -3.711 -18.281 -1.848 1 98.38 14 TRP B O 1
ATOM 697 N N . ILE B 1 15 ? -1.608 -17.531 -2.24 1 98.31 15 ILE B N 1
ATOM 698 C CA . ILE B 1 15 ? -1.614 -18.109 -3.576 1 98.31 15 ILE B CA 1
ATOM 699 C C . ILE B 1 15 ? -1.462 -19.625 -3.477 1 98.31 15 ILE B C 1
ATOM 701 O O . ILE B 1 15 ? -2.043 -20.375 -4.27 1 98.31 15 ILE B O 1
ATOM 705 N N . ASP B 1 16 ? -0.777 -20.094 -2.512 1 97.69 16 ASP B N 1
ATOM 706 C CA . ASP B 1 16 ? -0.634 -21.531 -2.322 1 97.69 16 ASP B CA 1
ATOM 707 C C . ASP B 1 16 ? -1.985 -22.188 -2.045 1 97.69 16 ASP B C 1
ATOM 709 O O . ASP B 1 16 ? -2.307 -23.234 -2.619 1 97.69 16 ASP B O 1
ATOM 713 N N . LYS B 1 17 ? -2.709 -21.516 -1.236 1 97.88 17 LYS B N 1
ATOM 714 C CA . LYS B 1 17 ? -4.016 -22.047 -0.851 1 97.88 17 LYS B CA 1
ATOM 715 C C . LYS B 1 17 ? -4.949 -22.141 -2.055 1 97.88 17 LYS B C 1
ATOM 717 O O . LYS B 1 17 ? -5.852 -22.984 -2.084 1 97.88 17 LYS B O 1
ATOM 722 N N . ARG B 1 18 ? -4.68 -21.438 -3.057 1 97.69 18 ARG B N 1
ATOM 723 C CA . ARG B 1 18 ?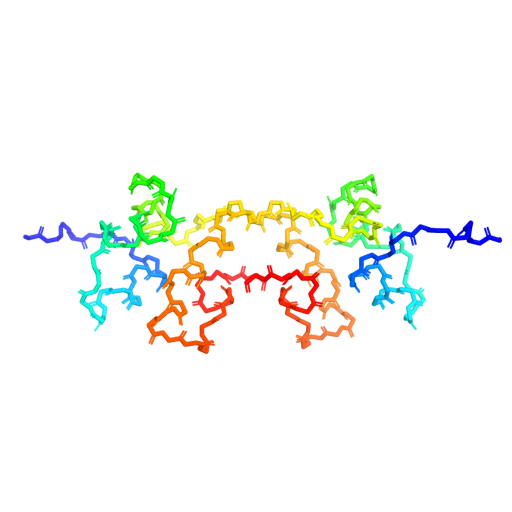 -5.57 -21.359 -4.207 1 97.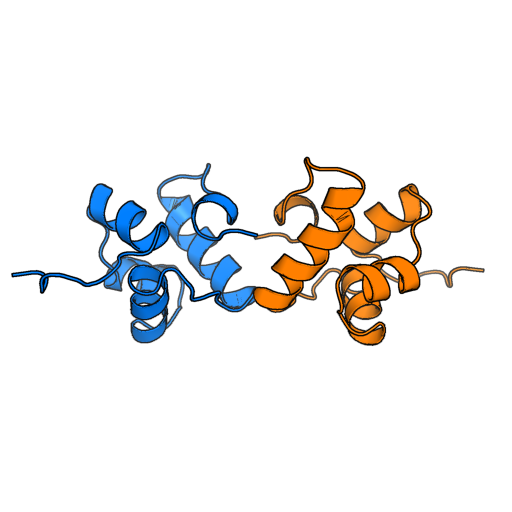69 18 ARG B CA 1
ATOM 724 C C . ARG B 1 18 ? -4.969 -22.062 -5.418 1 97.69 18 ARG B C 1
ATOM 726 O O . ARG B 1 18 ? -5.547 -22.047 -6.504 1 97.69 18 ARG B O 1
ATOM 733 N N . GLY B 1 19 ? -3.777 -22.5 -5.234 1 97.81 19 GLY B N 1
ATOM 734 C CA . GLY B 1 19 ? -3.105 -23.219 -6.309 1 97.81 19 GLY B CA 1
ATOM 735 C C . GLY B 1 19 ? -2.611 -22.312 -7.414 1 97.81 19 GLY B C 1
ATOM 736 O O . GLY B 1 19 ? -2.502 -22.719 -8.57 1 97.81 19 GLY B O 1
ATOM 737 N N . ILE B 1 20 ? -2.408 -21.125 -7.078 1 98.19 20 ILE B N 1
ATOM 738 C CA . ILE B 1 20 ? -1.913 -20.156 -8.047 1 98.19 20 ILE B CA 1
ATOM 739 C C . ILE B 1 20 ? -0.386 -20.172 -8.062 1 98.19 20 ILE B C 1
ATOM 741 O O . ILE B 1 20 ? 0.252 -20.125 -7.008 1 98.19 20 ILE B O 1
ATOM 745 N N . SER B 1 21 ? 0.173 -20.25 -9.195 1 98.12 21 SER B N 1
ATOM 746 C CA . SER B 1 21 ? 1.629 -20.266 -9.289 1 98.12 21 SER B CA 1
ATOM 747 C C . SER B 1 21 ? 2.201 -18.859 -9.305 1 98.12 21 SER B C 1
ATOM 749 O O . SER B 1 21 ? 1.533 -17.906 -9.742 1 98.12 21 SER B O 1
ATOM 751 N N . GLN B 1 22 ? 3.414 -18.781 -8.883 1 98.5 22 GLN B N 1
ATOM 752 C CA . GLN B 1 22 ? 4.113 -17.5 -8.953 1 98.5 22 GLN B CA 1
ATOM 753 C C . GLN B 1 22 ? 4.297 -17.047 -10.398 1 98.5 22 GLN B C 1
ATOM 755 O O . GLN B 1 22 ? 4.285 -15.844 -10.68 1 98.5 22 GLN B O 1
ATOM 760 N N . GLN B 1 23 ? 4.398 -18 -11.266 1 98.56 23 GLN B N 1
ATOM 761 C CA . GLN B 1 23 ? 4.531 -17.688 -12.688 1 98.56 23 GLN B CA 1
ATOM 762 C C . GLN B 1 23 ? 3.268 -17.031 -13.227 1 98.56 23 GLN B C 1
ATOM 764 O O . GLN B 1 23 ? 3.346 -16.078 -14.008 1 98.56 23 GLN B O 1
ATOM 769 N N . TRP B 1 24 ? 2.143 -17.531 -12.867 1 98.75 24 TRP B N 1
ATOM 770 C CA . TRP B 1 24 ? 0.886 -16.906 -13.281 1 98.75 24 TRP B CA 1
ATOM 771 C C . TRP B 1 24 ? 0.799 -15.469 -12.797 1 98.75 24 TRP B C 1
ATOM 773 O O . TRP B 1 24 ? 0.434 -14.57 -13.555 1 98.75 24 TRP B O 1
ATOM 783 N N . VAL B 1 25 ? 1.184 -15.273 -11.516 1 98.75 25 VAL B N 1
ATOM 784 C CA . VAL B 1 25 ? 1.139 -13.93 -10.938 1 98.75 25 VAL B CA 1
ATOM 785 C C . VAL B 1 25 ? 2.07 -13.008 -11.719 1 98.75 25 VAL B C 1
ATOM 787 O O . VAL B 1 25 ? 1.7 -11.875 -12.039 1 98.75 25 VAL B O 1
ATOM 790 N N . ALA B 1 26 ? 3.277 -13.477 -11.922 1 98.81 26 ALA B N 1
ATOM 791 C CA . ALA B 1 26 ? 4.262 -12.688 -12.664 1 98.81 26 ALA B CA 1
ATOM 792 C C . ALA B 1 26 ? 3.725 -12.289 -14.031 1 98.81 26 ALA B C 1
ATOM 794 O O . ALA B 1 26 ? 3.797 -11.117 -14.422 1 98.81 26 ALA B O 1
ATOM 795 N N . ALA B 1 27 ? 3.137 -13.203 -14.703 1 98.75 27 ALA B N 1
ATOM 796 C CA . ALA B 1 27 ? 2.611 -12.969 -16.047 1 98.75 27 ALA B CA 1
ATOM 797 C C . ALA B 1 27 ? 1.429 -12.008 -16.016 1 98.75 27 ALA B C 1
ATOM 799 O O . ALA B 1 27 ? 1.365 -11.062 -16.797 1 98.75 27 ALA B O 1
ATOM 800 N N . LYS B 1 28 ? 0.551 -12.172 -15.117 1 98.69 28 LYS B N 1
ATOM 801 C CA . LYS B 1 28 ? -0.668 -11.375 -15.031 1 98.69 28 LYS B CA 1
ATOM 802 C C . LYS B 1 28 ? -0.364 -9.953 -14.57 1 98.69 28 LYS B C 1
ATOM 804 O O . LYS B 1 28 ? -0.976 -8.992 -15.047 1 98.69 28 LYS B O 1
ATOM 809 N N . SER B 1 29 ? 0.571 -9.859 -13.641 1 98.62 29 SER B N 1
ATOM 810 C CA . SER B 1 29 ? 0.876 -8.562 -13.039 1 98.62 29 SER B CA 1
ATOM 811 C C . SER B 1 29 ? 1.892 -7.789 -13.875 1 98.62 29 SER B C 1
ATOM 813 O O . SER B 1 29 ? 2.014 -6.57 -13.742 1 98.62 29 SER B O 1
ATOM 815 N N . GLY B 1 30 ? 2.682 -8.5 -14.547 1 98.69 30 GLY B N 1
ATOM 816 C CA . GLY B 1 30 ? 3.799 -7.883 -15.234 1 98.69 30 GLY B CA 1
ATOM 817 C C . GLY B 1 30 ? 5.008 -7.672 -14.344 1 98.69 30 GLY B C 1
ATOM 818 O O . GLY B 1 30 ? 5.938 -6.949 -14.711 1 98.69 30 GLY B O 1
ATOM 819 N N . VAL B 1 31 ? 5.008 -8.25 -13.18 1 98.62 31 VAL B N 1
ATOM 820 C CA . VAL B 1 31 ? 6.125 -8.18 -12.242 1 98.62 31 VAL B CA 1
ATOM 821 C C . VAL B 1 31 ? 7.059 -9.367 -12.469 1 98.62 31 VAL B C 1
ATOM 823 O O . VAL B 1 31 ? 6.609 -10.484 -12.742 1 98.62 31 VAL B O 1
ATOM 826 N N . ASN B 1 32 ? 8.305 -9.055 -12.336 1 98.25 32 ASN B N 1
ATOM 827 C CA . ASN B 1 32 ? 9.297 -10.109 -12.562 1 98.25 32 ASN B CA 1
ATOM 828 C C . ASN B 1 32 ? 9.133 -11.25 -11.562 1 98.25 32 ASN B C 1
ATOM 830 O O . ASN B 1 32 ? 8.875 -11.023 -10.383 1 98.25 32 ASN B O 1
ATOM 834 N N . ARG B 1 33 ? 9.375 -12.422 -12.055 1 98.12 33 ARG B N 1
ATOM 835 C CA . ARG B 1 33 ? 9.156 -13.625 -11.258 1 98.12 33 ARG B CA 1
ATOM 836 C C . ARG B 1 33 ? 10.016 -13.609 -10 1 98.12 33 ARG B C 1
ATOM 838 O O . ARG B 1 33 ? 9.586 -14.094 -8.945 1 98.12 33 ARG B O 1
ATOM 845 N N . ASN B 1 34 ? 11.164 -13.078 -10.094 1 98.19 34 ASN B N 1
ATOM 846 C CA . ASN B 1 34 ? 12.016 -13.008 -8.914 1 98.19 34 ASN B CA 1
ATOM 847 C C . ASN B 1 34 ? 11.391 -12.141 -7.824 1 98.19 34 ASN B C 1
ATOM 849 O O . ASN B 1 34 ? 11.414 -12.508 -6.648 1 98.19 34 ASN B O 1
ATOM 853 N N . THR B 1 35 ? 10.836 -11.047 -8.211 1 98.5 35 THR B N 1
ATOM 854 C CA . THR B 1 35 ? 10.164 -10.156 -7.266 1 98.5 35 THR B CA 1
ATOM 855 C C . THR B 1 35 ? 8.93 -10.828 -6.68 1 98.5 35 THR B C 1
ATOM 857 O O . THR B 1 35 ? 8.688 -10.758 -5.473 1 98.5 35 THR B O 1
ATOM 860 N N . VAL B 1 36 ? 8.219 -11.484 -7.559 1 98.69 36 VAL B N 1
ATOM 861 C CA . VAL B 1 36 ? 7.051 -12.219 -7.086 1 98.69 36 VAL B CA 1
ATOM 862 C C . VAL B 1 36 ? 7.48 -13.281 -6.078 1 98.69 36 VAL B C 1
ATOM 864 O O . VAL B 1 36 ? 6.836 -13.469 -5.047 1 98.69 36 VAL B O 1
ATOM 867 N N . GLY B 1 37 ? 8.516 -13.992 -6.363 1 98.5 37 GLY B N 1
ATOM 868 C CA . GLY B 1 37 ? 9.055 -14.969 -5.434 1 98.5 37 GLY B CA 1
ATOM 869 C C . GLY B 1 37 ? 9.406 -14.375 -4.082 1 98.5 37 GLY B C 1
ATOM 870 O O . GLY B 1 37 ? 9.102 -14.969 -3.041 1 98.5 37 GLY B O 1
ATOM 871 N N . LYS B 1 38 ? 10.023 -13.242 -4.164 1 98.31 38 LYS B N 1
ATOM 872 C CA . LYS B 1 38 ? 10.375 -12.562 -2.918 1 98.31 38 LYS B CA 1
ATOM 873 C C . LYS B 1 38 ? 9.125 -12.164 -2.139 1 98.31 38 LYS B C 1
ATOM 875 O O . LYS B 1 38 ? 9.055 -12.359 -0.924 1 98.31 38 LYS B O 1
ATOM 880 N N . ILE B 1 39 ? 8.195 -11.617 -2.834 1 98.25 39 ILE B N 1
ATOM 881 C CA . ILE B 1 39 ? 6.934 -11.211 -2.229 1 98.25 39 ILE B CA 1
ATOM 882 C C . ILE B 1 39 ? 6.273 -12.406 -1.548 1 98.25 39 ILE B C 1
ATOM 884 O O . ILE B 1 39 ? 5.723 -12.281 -0.452 1 98.25 39 ILE B O 1
ATOM 888 N N . ALA B 1 40 ? 6.422 -13.578 -2.146 1 98.19 40 ALA B N 1
ATOM 889 C CA . ALA B 1 40 ? 5.746 -14.789 -1.683 1 98.19 40 ALA B CA 1
ATOM 890 C C . ALA B 1 40 ? 6.512 -15.445 -0.538 1 98.19 40 ALA B C 1
ATOM 892 O O . ALA B 1 40 ? 5.926 -16.125 0.302 1 98.19 40 ALA B O 1
ATOM 893 N N . SER B 1 41 ? 7.75 -15.164 -0.446 1 97.5 41 SER B N 1
ATOM 894 C CA . SER B 1 41 ? 8.562 -15.977 0.454 1 97.5 41 SER B CA 1
ATOM 895 C C . SER B 1 41 ? 9.062 -15.156 1.641 1 97.5 41 SER B C 1
ATOM 897 O O . SER B 1 41 ? 9.445 -15.719 2.668 1 97.5 41 SER B O 1
ATOM 899 N N . ASP B 1 42 ? 9.188 -13.836 1.539 1 96.88 42 ASP B N 1
ATOM 900 C CA . ASP B 1 42 ? 9.719 -12.977 2.59 1 96.88 42 ASP B CA 1
ATOM 901 C C . ASP B 1 42 ? 8.602 -12.211 3.291 1 96.88 42 ASP B C 1
ATOM 903 O O . ASP B 1 42 ? 8.109 -11.203 2.773 1 96.88 42 ASP B O 1
ATOM 907 N N . PRO B 1 43 ? 8.312 -12.633 4.438 1 95.38 43 PRO B N 1
ATOM 908 C CA . PRO B 1 43 ? 7.203 -11.992 5.145 1 95.38 43 PRO B CA 1
ATOM 909 C C . PRO B 1 43 ? 7.512 -10.547 5.543 1 95.38 43 PRO B C 1
ATOM 911 O O . PRO B 1 43 ? 6.598 -9.789 5.871 1 95.38 43 PRO B O 1
ATOM 914 N N . ASP B 1 44 ? 8.758 -10.164 5.5 1 94.62 44 ASP B N 1
ATOM 915 C CA . ASP B 1 44 ? 9.133 -8.828 5.957 1 94.62 44 ASP B CA 1
ATOM 916 C C . ASP B 1 44 ? 9.352 -7.887 4.777 1 94.62 44 ASP B C 1
ATOM 918 O O . ASP B 1 44 ? 9.578 -6.691 4.965 1 94.62 44 ASP B O 1
ATOM 922 N N . TYR B 1 45 ? 9.266 -8.445 3.572 1 96.06 45 TYR B N 1
ATOM 923 C CA . TYR B 1 45 ? 9.5 -7.637 2.383 1 96.06 45 TYR B CA 1
ATOM 924 C C . TYR B 1 45 ? 8.281 -6.797 2.043 1 96.06 45 TYR B C 1
ATOM 926 O O . TYR B 1 45 ? 7.168 -7.32 1.937 1 96.06 45 TYR B O 1
ATOM 934 N N . ILE B 1 46 ? 8.477 -5.516 1.868 1 96.94 46 ILE B N 1
ATOM 935 C CA . ILE B 1 46 ? 7.438 -4.621 1.369 1 96.94 46 ILE B CA 1
ATOM 936 C C . ILE B 1 46 ? 7.828 -4.094 -0.01 1 96.94 46 ILE B C 1
ATOM 938 O O . ILE B 1 46 ? 8.797 -3.338 -0.142 1 96.94 46 ILE B O 1
ATOM 942 N N . PRO B 1 47 ? 7.066 -4.5 -0.972 1 97.38 47 PRO B N 1
ATOM 943 C CA . PRO B 1 47 ? 7.383 -4.012 -2.316 1 97.38 47 PRO B CA 1
ATOM 944 C C . PRO B 1 47 ? 7.055 -2.533 -2.5 1 97.38 47 PRO B C 1
ATOM 946 O O . PRO B 1 47 ? 6.504 -1.902 -1.594 1 97.38 47 PRO B O 1
ATOM 949 N N . THR B 1 48 ? 7.465 -2.014 -3.658 1 97.38 48 THR B N 1
ATOM 950 C CA . THR B 1 48 ? 7.125 -0.631 -3.98 1 97.38 48 THR B CA 1
ATOM 951 C C . THR B 1 48 ? 5.621 -0.474 -4.176 1 97.38 48 THR B C 1
ATOM 953 O O . THR B 1 48 ? 4.918 -1.451 -4.438 1 97.38 48 THR B O 1
ATOM 956 N N . GLY B 1 49 ? 5.176 0.745 -4.078 1 97.12 49 GLY B N 1
ATOM 957 C CA . GLY B 1 49 ? 3.762 1.004 -4.297 1 97.12 49 GLY B CA 1
ATOM 958 C C . GLY B 1 49 ? 3.273 0.548 -5.656 1 97.12 49 GLY B C 1
ATOM 959 O O . GLY B 1 49 ? 2.191 -0.033 -5.773 1 97.12 49 GLY B O 1
ATOM 960 N N . THR B 1 50 ? 4.051 0.754 -6.652 1 97 50 THR B N 1
ATOM 961 C CA . THR B 1 50 ? 3.68 0.34 -8 1 97 50 THR B CA 1
ATOM 962 C C . THR B 1 50 ? 3.59 -1.181 -8.094 1 97 50 THR B C 1
ATOM 964 O O . THR B 1 50 ? 2.686 -1.717 -8.742 1 97 50 THR B O 1
ATOM 967 N N . THR B 1 51 ? 4.469 -1.854 -7.457 1 98.38 51 THR B N 1
ATOM 968 C CA . THR B 1 51 ? 4.457 -3.312 -7.461 1 98.38 51 THR B CA 1
ATOM 969 C C . THR B 1 51 ? 3.234 -3.844 -6.715 1 98.38 51 THR B C 1
ATOM 971 O O . THR B 1 51 ? 2.588 -4.793 -7.168 1 98.38 51 THR B O 1
ATOM 974 N N . ILE B 1 52 ? 2.994 -3.156 -5.594 1 98.06 52 ILE B N 1
ATOM 975 C CA . ILE B 1 52 ? 1.806 -3.529 -4.836 1 98.06 52 ILE B CA 1
ATOM 976 C C . ILE B 1 52 ? 0.567 -3.402 -5.719 1 98.06 52 ILE B C 1
ATOM 978 O O . ILE B 1 52 ? -0.253 -4.32 -5.781 1 98.06 52 ILE B O 1
ATOM 982 N N . LYS B 1 53 ? 0.482 -2.33 -6.434 1 97.81 53 LYS B N 1
ATOM 983 C CA . LYS B 1 53 ? -0.656 -2.098 -7.316 1 97.81 53 LYS B CA 1
ATOM 984 C C . LYS B 1 53 ? -0.771 -3.201 -8.367 1 97.81 53 LYS B C 1
ATOM 986 O O . LYS B 1 53 ? -1.857 -3.736 -8.594 1 97.81 53 LYS B O 1
ATOM 991 N N . LYS B 1 54 ? 0.275 -3.555 -8.945 1 98.31 54 LYS B N 1
ATOM 992 C CA . LYS B 1 54 ? 0.285 -4.57 -10 1 98.31 54 LYS B CA 1
ATOM 993 C C . LYS B 1 54 ? -0.109 -5.938 -9.445 1 98.31 54 LYS B C 1
ATOM 995 O O . LYS B 1 54 ? -0.875 -6.668 -10.078 1 98.31 54 LYS B O 1
ATOM 1000 N N . ILE B 1 55 ? 0.444 -6.285 -8.266 1 98.75 55 ILE B N 1
ATOM 1001 C CA . ILE B 1 55 ? 0.157 -7.57 -7.637 1 98.75 55 ILE B CA 1
ATOM 1002 C C . ILE B 1 55 ? -1.325 -7.656 -7.285 1 98.75 55 ILE B C 1
ATOM 1004 O O . ILE B 1 55 ? -1.979 -8.664 -7.555 1 98.75 55 ILE B O 1
ATOM 1008 N N . LEU B 1 56 ? -1.793 -6.586 -6.734 1 98.25 56 LEU B N 1
ATOM 1009 C CA . LEU B 1 56 ? -3.203 -6.566 -6.359 1 98.25 56 LEU B CA 1
ATOM 1010 C C . LEU B 1 56 ? -4.094 -6.688 -7.59 1 98.25 56 LEU B C 1
ATOM 1012 O O . LEU B 1 56 ? -5.102 -7.395 -7.566 1 98.25 56 LEU B O 1
ATOM 1016 N N . SER B 1 57 ? -3.729 -5.961 -8.648 1 97.94 57 SER B N 1
ATOM 1017 C CA . SER B 1 57 ? -4.504 -6.055 -9.875 1 97.94 57 SER B CA 1
ATOM 1018 C C . SER B 1 57 ? -4.598 -7.5 -10.359 1 97.94 57 SER B C 1
ATOM 1020 O O . SER B 1 57 ? -5.672 -7.957 -10.766 1 97.94 57 SER B O 1
ATOM 1022 N N . ALA B 1 58 ? -3.531 -8.195 -10.312 1 98.56 58 ALA B N 1
ATOM 1023 C CA . ALA B 1 58 ? -3.496 -9.578 -10.773 1 98.56 58 ALA B CA 1
ATOM 1024 C C . ALA B 1 58 ? -4.379 -10.469 -9.906 1 98.56 58 ALA B C 1
ATOM 1026 O O . ALA B 1 58 ? -5.223 -11.211 -10.422 1 98.56 58 ALA B O 1
ATOM 1027 N N . VAL B 1 59 ? -4.266 -10.336 -8.578 1 98.25 59 VAL B N 1
ATOM 1028 C CA . VAL B 1 59 ? -4.934 -11.289 -7.695 1 98.25 59 VAL B CA 1
ATOM 1029 C C . VAL B 1 59 ? -6.414 -10.922 -7.57 1 98.25 59 VAL B C 1
ATOM 1031 O O . VAL B 1 59 ? -7.242 -11.773 -7.234 1 98.25 59 VAL B O 1
ATOM 1034 N N . ARG B 1 60 ? -6.77 -9.727 -7.859 1 98.19 60 ARG B N 1
ATOM 1035 C CA . ARG B 1 60 ? -8.172 -9.32 -7.82 1 98.19 60 ARG B CA 1
ATOM 1036 C C . ARG B 1 60 ? -8.93 -9.852 -9.031 1 98.19 60 ARG B C 1
ATOM 1038 O O . ARG B 1 60 ? -10.156 -9.852 -9.047 1 98.19 60 ARG B O 1
ATOM 1045 N N . ALA B 1 61 ? -8.211 -10.273 -10.016 1 98.12 61 ALA B N 1
ATOM 1046 C CA . ALA B 1 61 ? -8.852 -11.039 -11.078 1 98.12 61 ALA B CA 1
ATOM 1047 C C . ALA B 1 61 ? -9.43 -12.352 -10.547 1 98.12 61 ALA B C 1
ATOM 1049 O O . ALA B 1 61 ? -10.352 -12.914 -11.133 1 98.12 61 ALA B O 1
ATOM 1050 N N . VAL B 1 62 ? -8.867 -12.812 -9.484 1 97.81 62 VAL B N 1
ATOM 1051 C CA . VAL B 1 62 ? -9.297 -14.055 -8.859 1 97.81 62 VAL B CA 1
ATOM 1052 C C . VAL B 1 62 ? -10.266 -13.758 -7.719 1 97.81 62 VAL B C 1
ATOM 1054 O O . VAL B 1 62 ? -11.297 -14.422 -7.586 1 97.81 62 VAL B O 1
ATOM 1057 N N . ASP B 1 63 ? -9.961 -12.805 -6.914 1 98.25 63 ASP B N 1
ATOM 1058 C CA . ASP B 1 63 ? -10.758 -12.383 -5.766 1 98.25 63 ASP B CA 1
ATOM 1059 C C . ASP B 1 63 ? -10.766 -10.867 -5.629 1 98.25 63 ASP B C 1
ATOM 1061 O O . ASP B 1 63 ? -9.789 -10.273 -5.16 1 98.25 63 ASP B O 1
ATOM 1065 N N . LYS B 1 64 ? -11.82 -10.266 -5.91 1 97.56 64 LYS B N 1
ATOM 1066 C CA . LYS B 1 64 ? -11.93 -8.812 -5.996 1 97.56 64 LYS B CA 1
ATOM 1067 C C . LYS B 1 64 ? -11.859 -8.172 -4.609 1 97.56 64 LYS B C 1
ATOM 1069 O O . LYS B 1 64 ? -11.648 -6.965 -4.488 1 97.56 64 LYS B O 1
ATOM 1074 N N . SER B 1 65 ? -11.953 -8.93 -3.584 1 97.31 65 SER B N 1
ATOM 1075 C CA . SER B 1 65 ? -12.062 -8.375 -2.24 1 97.31 65 SER B CA 1
ATOM 1076 C C . SER B 1 65 ? -10.688 -8.18 -1.607 1 97.31 65 SER B C 1
ATOM 1078 O O . SER B 1 65 ? -10.57 -7.574 -0.542 1 97.31 65 SER B O 1
ATOM 1080 N N . VAL B 1 66 ? -9.688 -8.648 -2.248 1 97.38 66 VAL B N 1
ATOM 1081 C CA . VAL B 1 66 ? -8.344 -8.617 -1.68 1 97.38 66 VAL B CA 1
ATOM 1082 C C . VAL B 1 66 ? -7.898 -7.168 -1.492 1 97.38 66 VAL B C 1
ATOM 1084 O O . VAL B 1 66 ? -8.141 -6.32 -2.354 1 97.38 66 VAL B O 1
ATOM 1087 N N . ARG B 1 67 ? -7.223 -6.941 -0.392 1 96 67 ARG B N 1
ATOM 1088 C CA . ARG B 1 67 ? -6.668 -5.629 -0.083 1 96 67 ARG B CA 1
ATOM 1089 C C . ARG B 1 67 ? -5.184 -5.727 0.253 1 96 67 ARG B C 1
ATOM 1091 O O . ARG B 1 67 ? -4.676 -6.809 0.549 1 96 67 ARG B O 1
ATOM 1098 N N . ALA B 1 68 ? -4.531 -4.629 0.181 1 96.81 68 ALA B N 1
ATOM 1099 C CA . ALA B 1 68 ? -3.104 -4.582 0.487 1 96.81 68 ALA B CA 1
ATOM 1100 C C . ALA B 1 68 ? -2.828 -5.102 1.895 1 96.81 68 ALA B C 1
ATOM 1102 O O . ALA B 1 68 ? -1.874 -5.852 2.111 1 96.81 68 ALA B O 1
ATOM 1103 N N . GLU B 1 69 ? -3.725 -4.797 2.803 1 95.56 69 GLU B N 1
ATOM 1104 C CA . GLU B 1 69 ? -3.545 -5.141 4.211 1 95.56 69 GLU B CA 1
ATOM 1105 C C . GLU B 1 69 ? -3.658 -6.645 4.43 1 95.56 69 GLU B C 1
ATOM 1107 O O . GLU B 1 69 ? -3.271 -7.156 5.484 1 95.56 69 GLU B O 1
ATOM 1112 N N . ASP B 1 70 ? -4.238 -7.27 3.475 1 96.56 70 ASP B N 1
ATOM 1113 C CA . ASP B 1 70 ? -4.316 -8.727 3.586 1 96.56 70 ASP B CA 1
ATOM 1114 C C . ASP B 1 70 ? -2.936 -9.359 3.467 1 96.56 70 ASP B C 1
ATOM 1116 O O . ASP B 1 70 ? -2.709 -10.461 3.969 1 96.56 70 ASP B O 1
ATOM 1120 N N . PHE B 1 71 ? -1.995 -8.633 2.859 1 97.56 71 PHE B N 1
ATOM 1121 C CA . PHE B 1 71 ? -0.71 -9.25 2.545 1 97.56 71 PHE B CA 1
ATOM 1122 C C . PHE B 1 71 ? 0.421 -8.539 3.283 1 97.56 71 PHE B C 1
ATOM 1124 O O . PHE B 1 71 ? 1.415 -9.172 3.654 1 97.56 71 PHE B O 1
ATOM 1131 N N . TRP B 1 72 ? 0.216 -7.301 3.51 1 95.75 72 TRP B N 1
ATOM 1132 C CA . TRP B 1 72 ? 1.264 -6.508 4.148 1 95.75 72 TRP B CA 1
ATOM 1133 C C . TRP B 1 72 ? 0.722 -5.77 5.367 1 95.75 72 TRP B C 1
ATOM 1135 O O . TRP B 1 72 ? -0.377 -5.211 5.324 1 95.75 72 TRP B O 1
ATOM 1145 N N . SER B 1 73 ? 1.476 -5.883 6.434 1 89.5 73 SER B N 1
ATOM 1146 C CA . SER B 1 73 ? 1.122 -5.117 7.625 1 89.5 73 SER B CA 1
ATOM 1147 C C . SER B 1 73 ? 1.44 -3.637 7.445 1 89.5 73 SER B C 1
ATOM 1149 O O . SER B 1 73 ? 2.592 -3.223 7.59 1 89.5 73 SER B O 1
ATOM 1151 N N . MET B 1 74 ? 0.358 -2.92 6.941 1 83.31 74 MET B N 1
ATOM 1152 C CA . MET B 1 74 ? 0.545 -1.488 6.719 1 83.31 74 MET B CA 1
ATOM 1153 C C . MET B 1 74 ? -0.262 -0.671 7.719 1 83.31 74 MET B C 1
ATOM 1155 O O . MET B 1 74 ? -1.253 -1.156 8.266 1 83.31 74 MET B O 1
#

Radius of gyration: 17.02 Å; Cα contacts (8 Å, |Δi|>4): 183; chains: 2; bounding box: 24×64×31 Å

InterPro domains:
  IPR001387 Cro/C1-type, helix-turn-helix domain [PF01381] (16-58)
  IPR001387 Cro/C1-type, helix-turn-helix domain [cd00093] (13-58)
  IPR010982 Lambda repressor-like, DNA-binding domain superfamily [G3DSA:1.10.260.40] (6-63)
  IPR010982 Lambda repressor-like, DNA-binding domain superfamily [SSF47413] (13-59)

Sequence (148 aa):
MFGLGKKRSKFGKWIDKRGISQQWVAAKSGVNRNTVGKIASDPDYIPTGTTIKKILSAVRAVDKSVRAEDFWSMMFGLGKKRSKFGKWIDKRGISQQWVAAKSGVNRNTVGKIASDPDYIPTGTTIKKILSAVRAVDKSVRAEDFWSM

Nearest PDB structures (foldseek):
  1y7y-assembly1_B  TM=7.325E-01  e=1.250E-02  Aeromonas hydrophila
  7t5u-assembly1_A  TM=7.751E-01  e=5.997E-02  Escherichia coli
  3clc-assembly1_D  TM=7.713E-01  e=2.538E-01  unclassified
  1b0n-assembly1_A  TM=6.524E-01  e=8.206E-02  Bacillus subtilis
  5woq-assembly2_C  TM=7.547E-01  e=1.565E+00  Mycolicibacterium smegmatis MC2 155

Secondary structure (DSSP, 8-state):
---TT----HHHHHHHHHT--HHHHHHHHT--HHHHHHHHH-TT----HHHHHHHHHHHHTT-TT--GGGTS--/---TT----HHHHHHHHHT--HHHHHHHHT--HHHHHHHHH-TT----HHHHHHHHHHHHTT-TT--GGGTS--

Organism: Aneurinibacillus migulanus (NCBI:txid47500)